Protein AF-A0A1A8FBP4-F1 (afdb_monomer_lite)

pLDDT: mean 74.4, std 13.87, range [39.97, 90.06]

Organism: NCBI:txid1143690

Sequence (64 aa):
FQLGMGDMAHVYIAIFVEAHAVKKIAIYTFPLFIRVKMTPEQILLLNIEYHRTFKHIKNAKHLK

Secondary structure (DSSP, 8-state):
----TTPPEEEEEEEEEEEE-TTSS-EEEEEEEEEEEE-HHHHHHHHHHHHHHHHHHHHHHTT-

Radius of gyration: 17.14 Å; chains: 1; bounding box: 32×29×44 Å

Foldseek 3Di:
DDQPQPDWDKDKDWDFDFDDDPPDPDTDTDIDIDIDTHGPVRVVVVVVVVVVVVVVVVVVVVVD

Structure (mmCIF, N/CA/C/O backbone):
data_AF-A0A1A8FBP4-F1
#
_entry.id   AF-A0A1A8FBP4-F1
#
loop_
_atom_site.group_PDB
_atom_site.id
_atom_site.type_symbol
_atom_site.label_atom_id
_atom_site.label_alt_id
_atom_site.label_comp_id
_atom_site.label_asym_id
_atom_site.label_entity_id
_atom_site.label_seq_id
_atom_site.pdbx_PDB_ins_code
_atom_site.Cartn_x
_atom_site.Cartn_y
_atom_site.Cartn_z
_atom_site.occupancy
_atom_site.B_iso_or_equiv
_atom_site.auth_seq_id
_atom_site.auth_comp_id
_atom_site.auth_asym_id
_atom_site.auth_atom_id
_atom_site.pdbx_PDB_model_num
ATOM 1 N N . PHE A 1 1 ? 5.260 -11.352 -12.670 1.00 45.56 1 PHE A N 1
ATOM 2 C CA . PHE A 1 1 ? 4.725 -10.062 -13.141 1.00 45.56 1 PHE A CA 1
ATOM 3 C C . PHE A 1 1 ? 5.886 -9.223 -13.633 1.00 45.56 1 PHE A C 1
ATOM 5 O O . PHE A 1 1 ? 6.681 -8.766 -12.823 1.00 45.56 1 PHE A O 1
ATOM 12 N N . GLN A 1 2 ? 6.042 -9.116 -14.950 1.00 39.97 2 GLN A N 1
ATOM 13 C CA . GLN A 1 2 ? 7.059 -8.272 -15.565 1.00 39.97 2 GLN A CA 1
ATOM 14 C C . GLN A 1 2 ? 6.437 -6.878 -15.694 1.00 39.97 2 GLN A C 1
ATOM 16 O O . GLN A 1 2 ? 5.587 -6.657 -16.550 1.00 39.97 2 GLN A O 1
ATOM 21 N N . LEU A 1 3 ? 6.759 -5.978 -14.762 1.00 53.78 3 LEU A N 1
ATOM 22 C CA . LEU A 1 3 ? 6.446 -4.558 -14.920 1.00 53.78 3 LEU A CA 1
ATOM 23 C C . LEU A 1 3 ? 7.259 -4.078 -16.124 1.00 53.78 3 LEU A C 1
ATOM 25 O O . LEU A 1 3 ? 8.486 -4.164 -16.099 1.00 53.78 3 LEU A O 1
ATOM 29 N N . GLY A 1 4 ? 6.581 -3.670 -17.198 1.00 54.31 4 GLY A N 1
ATOM 30 C CA . GLY A 1 4 ? 7.240 -3.114 -18.376 1.00 54.31 4 GLY A CA 1
ATOM 31 C C . GLY A 1 4 ? 8.124 -1.947 -17.950 1.00 54.31 4 GLY A C 1
ATOM 32 O O . GLY A 1 4 ? 7.638 -0.996 -17.339 1.00 54.31 4 GLY A O 1
ATOM 33 N N . MET A 1 5 ? 9.428 -2.046 -18.213 1.00 51.56 5 MET A N 1
ATOM 34 C CA . MET A 1 5 ? 10.361 -0.951 -17.962 1.00 51.56 5 MET A CA 1
ATOM 35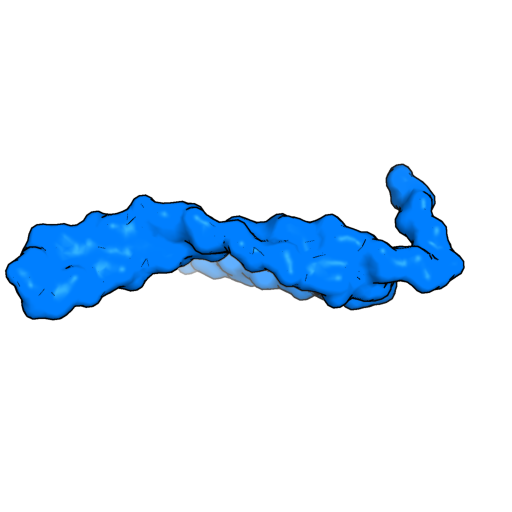 C C . MET A 1 5 ? 9.999 0.194 -18.911 1.00 51.56 5 MET A C 1
ATOM 37 O O . MET A 1 5 ? 10.264 0.107 -20.106 1.00 51.56 5 MET A O 1
ATOM 41 N N . GLY A 1 6 ? 9.332 1.221 -18.384 1.00 57.06 6 GLY A N 1
ATOM 42 C CA . GLY A 1 6 ? 8.963 2.431 -19.126 1.00 57.06 6 GLY A CA 1
ATOM 43 C C . GLY A 1 6 ? 7.564 2.971 -18.825 1.00 57.06 6 GLY A C 1
ATOM 44 O O . GLY A 1 6 ? 7.374 4.185 -18.857 1.00 57.06 6 GLY A O 1
ATOM 45 N N . ASP A 1 7 ? 6.607 2.115 -18.457 1.00 70.38 7 ASP A N 1
ATOM 46 C CA . ASP A 1 7 ? 5.218 2.548 -18.282 1.00 70.38 7 ASP A CA 1
ATOM 47 C C . ASP A 1 7 ? 4.899 2.871 -16.819 1.00 70.38 7 ASP A C 1
ATOM 49 O O . ASP A 1 7 ? 5.093 2.064 -15.906 1.00 70.38 7 ASP A O 1
ATOM 53 N N . MET A 1 8 ? 4.379 4.079 -16.586 1.00 79.00 8 MET A N 1
ATOM 54 C CA . MET A 1 8 ? 3.869 4.470 -15.275 1.00 79.00 8 MET A CA 1
ATOM 55 C C . MET A 1 8 ? 2.652 3.623 -14.904 1.00 79.00 8 MET A C 1
ATOM 57 O O . MET A 1 8 ? 1.653 3.590 -15.623 1.00 79.00 8 MET A O 1
ATOM 61 N N . ALA A 1 9 ? 2.701 3.002 -13.731 1.00 82.75 9 ALA A N 1
ATOM 62 C CA . ALA A 1 9 ? 1.598 2.238 -13.179 1.00 82.75 9 ALA A CA 1
ATOM 63 C C . ALA A 1 9 ? 0.752 3.097 -12.230 1.00 82.75 9 ALA A C 1
ATOM 65 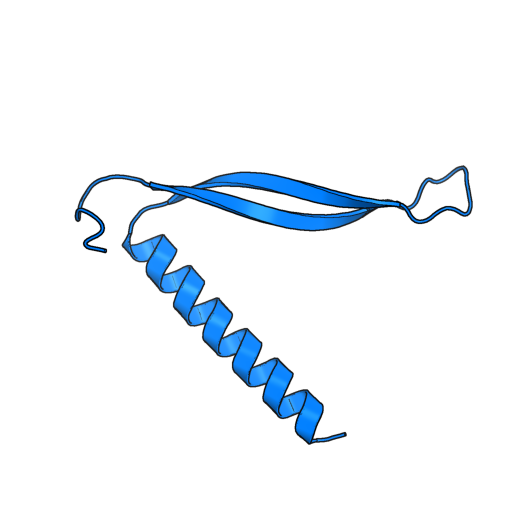O O . ALA A 1 9 ? 1.236 4.001 -11.544 1.00 82.75 9 ALA A O 1
ATOM 66 N N . HIS A 1 10 ? -0.544 2.797 -12.181 1.00 83.62 10 HIS A N 1
ATOM 67 C CA . HIS A 1 10 ? -1.450 3.369 -11.196 1.00 83.62 10 HIS A CA 1
ATOM 68 C C . HIS A 1 10 ? -1.481 2.499 -9.943 1.00 83.62 10 HIS A C 1
ATOM 70 O O . HIS A 1 10 ? -1.933 1.358 -9.987 1.00 83.62 10 HIS A O 1
ATOM 76 N N . VAL A 1 11 ? -1.038 3.064 -8.826 1.00 83.25 11 VAL A N 1
ATOM 77 C CA . VAL A 1 11 ? -1.035 2.425 -7.511 1.00 83.25 11 VAL A CA 1
ATOM 78 C C . VAL A 1 11 ? -2.169 3.008 -6.678 1.00 83.25 11 VAL A C 1
ATOM 80 O O . VAL A 1 11 ? -2.343 4.226 -6.625 1.00 83.25 11 VAL A O 1
ATOM 83 N N . TYR A 1 12 ? -2.938 2.140 -6.026 1.00 83.31 12 TYR A N 1
ATOM 84 C CA . TYR A 1 12 ? -3.998 2.526 -5.101 1.00 83.31 12 TYR A CA 1
ATOM 85 C C . TYR A 1 12 ? -3.533 2.252 -3.673 1.00 83.31 12 TYR A C 1
ATOM 87 O O . TYR A 1 12 ? -3.247 1.110 -3.320 1.00 83.31 12 TYR A O 1
ATOM 95 N N . ILE A 1 13 ? -3.444 3.303 -2.863 1.00 82.81 13 ILE A N 1
ATOM 96 C CA . ILE A 1 13 ? -3.043 3.236 -1.457 1.00 82.81 13 ILE A CA 1
ATOM 97 C C . ILE A 1 13 ? -4.292 3.452 -0.605 1.00 82.81 13 ILE A C 1
ATOM 99 O O . ILE A 1 13 ? -4.990 4.448 -0.784 1.00 82.81 13 ILE A O 1
ATOM 103 N N . ALA A 1 14 ? -4.570 2.528 0.314 1.00 81.69 14 ALA A N 1
ATOM 104 C CA . ALA A 1 14 ? -5.635 2.670 1.300 1.00 81.69 14 ALA A CA 1
ATOM 105 C C . ALA A 1 14 ? -5.048 3.154 2.632 1.00 81.69 14 ALA A C 1
ATOM 107 O O . ALA A 1 14 ? -4.141 2.525 3.175 1.00 81.69 14 ALA A O 1
ATOM 108 N N . ILE A 1 15 ? -5.572 4.259 3.158 1.00 78.50 15 ILE A N 1
ATOM 109 C CA . ILE A 1 15 ? -5.197 4.820 4.458 1.00 78.50 15 ILE A CA 1
ATOM 110 C C . ILE A 1 15 ? -6.448 4.838 5.330 1.00 78.50 15 ILE A C 1
ATOM 112 O O . ILE A 1 15 ? -7.468 5.392 4.931 1.00 78.50 15 ILE A O 1
ATOM 116 N N . PHE A 1 16 ? -6.383 4.247 6.520 1.00 72.81 16 PHE A N 1
ATOM 117 C CA . PHE A 1 16 ? -7.448 4.396 7.508 1.00 72.81 16 PHE A CA 1
ATOM 118 C C . PHE A 1 16 ? -7.251 5.723 8.230 1.00 72.81 16 PHE A C 1
ATOM 120 O O . PHE A 1 16 ? -6.238 5.921 8.899 1.00 72.81 16 PHE A O 1
ATOM 127 N N . VAL A 1 17 ? -8.196 6.641 8.049 1.00 71.00 17 VAL A N 1
ATOM 128 C CA . VAL A 1 17 ? -8.173 7.950 8.703 1.00 71.00 17 VAL A CA 1
ATOM 129 C C . VAL A 1 17 ? -9.183 7.932 9.842 1.00 71.00 17 VAL A C 1
ATOM 131 O O . VAL A 1 17 ? -10.326 7.515 9.653 1.00 71.00 17 VAL A O 1
ATOM 134 N N . GLU A 1 18 ? -8.758 8.391 11.016 1.00 64.88 18 GLU A N 1
ATOM 135 C CA . GLU A 1 18 ? -9.647 8.682 12.138 1.00 64.88 18 GLU A CA 1
ATOM 136 C C . GLU A 1 18 ? -10.016 10.165 12.090 1.00 64.88 18 GLU A C 1
ATOM 138 O O . 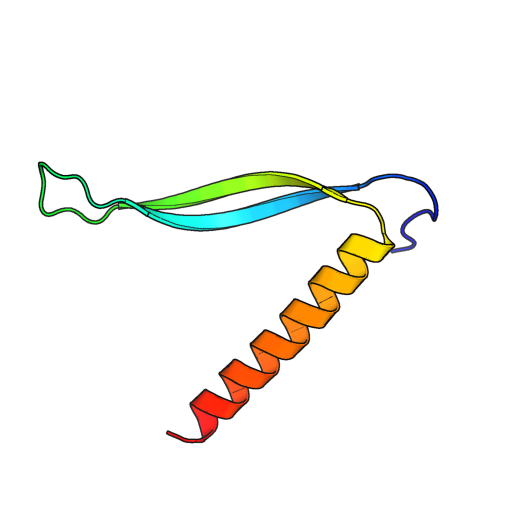GLU A 1 18 ? -9.179 11.044 12.302 1.00 64.88 18 GLU A O 1
ATOM 143 N N . ALA A 1 19 ? -11.273 10.459 11.762 1.00 64.81 19 ALA A N 1
ATOM 144 C CA . ALA A 1 19 ? -11.774 11.825 11.781 1.00 64.81 19 ALA A CA 1
ATOM 145 C C . ALA A 1 19 ? -12.426 12.123 13.136 1.00 64.81 19 ALA A C 1
ATOM 147 O O . ALA A 1 19 ? -13.464 11.552 13.481 1.00 64.81 19 ALA A O 1
ATOM 148 N N . HIS A 1 20 ? -11.841 13.059 13.883 1.00 60.38 20 HIS A N 1
ATOM 149 C CA . HIS A 1 20 ? -12.446 13.597 15.097 1.00 60.38 20 HIS A CA 1
ATOM 150 C C . HIS A 1 20 ? -13.462 14.679 14.718 1.00 60.38 20 HIS A C 1
ATOM 152 O O . HIS A 1 20 ? -13.104 15.798 14.349 1.00 60.38 20 HIS A O 1
ATOM 158 N N . ALA A 1 21 ? -14.753 14.354 14.789 1.00 56.53 21 ALA A N 1
ATOM 159 C CA . ALA A 1 21 ? -15.799 15.340 14.565 1.00 56.53 21 ALA A CA 1
ATOM 160 C C . ALA A 1 21 ? -15.864 16.307 15.760 1.00 56.53 21 ALA A C 1
ATOM 162 O O . ALA A 1 21 ? -16.317 15.940 16.839 1.00 56.53 21 ALA A O 1
ATOM 163 N N . VAL A 1 22 ? -15.485 17.573 15.552 1.00 56.91 22 VAL A N 1
ATOM 164 C CA . VAL A 1 22 ? -15.418 18.640 16.582 1.00 56.91 22 VAL A CA 1
ATOM 165 C C . VAL A 1 22 ? -16.739 18.838 17.360 1.00 56.91 22 VAL A C 1
ATOM 167 O O . VAL A 1 22 ? -16.746 19.426 18.435 1.00 56.91 22 VAL A O 1
ATOM 170 N N . LYS A 1 23 ? -17.872 18.322 16.856 1.00 55.62 23 LYS A N 1
ATOM 171 C CA . LYS A 1 23 ? -19.202 18.432 17.484 1.00 55.62 23 LYS A CA 1
ATOM 172 C C . LYS A 1 23 ? -19.791 17.137 18.058 1.00 55.62 23 LYS A C 1
ATOM 174 O O . LYS A 1 23 ? -20.854 17.206 18.668 1.00 55.62 23 LYS A O 1
ATOM 179 N N . LYS A 1 24 ? -19.173 15.966 17.879 1.00 48.44 24 LYS A N 1
ATOM 180 C CA . LYS A 1 24 ? -19.692 14.699 18.426 1.00 48.44 24 LYS A CA 1
ATOM 181 C C . LYS A 1 24 ? -18.539 13.839 18.925 1.00 48.44 24 LYS A C 1
ATOM 183 O O . LYS A 1 24 ? -17.566 13.653 18.208 1.00 4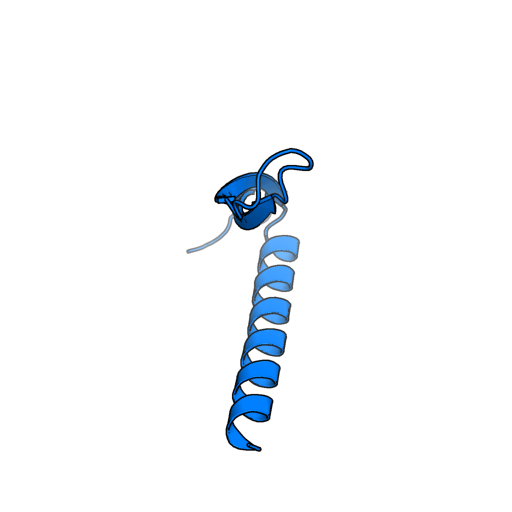8.44 24 LYS A O 1
ATOM 188 N N . ILE A 1 25 ? -18.692 13.279 20.126 1.00 57.16 25 ILE A N 1
ATOM 189 C CA . ILE A 1 25 ? -17.829 12.236 20.704 1.00 57.16 25 ILE A CA 1
ATOM 190 C C . ILE A 1 25 ? -18.023 10.955 19.872 1.00 57.16 25 ILE A C 1
ATOM 192 O O . ILE A 1 25 ? -18.700 10.020 20.280 1.00 57.16 25 ILE A O 1
ATOM 196 N N . ALA A 1 26 ? -17.550 10.961 18.633 1.00 55.91 26 ALA A N 1
ATOM 197 C CA . ALA A 1 26 ? -17.662 9.854 17.703 1.00 55.91 26 ALA A CA 1
ATOM 198 C C . ALA A 1 26 ? -16.408 9.850 16.833 1.00 55.91 26 ALA A C 1
ATOM 200 O O . ALA A 1 26 ? -16.134 10.814 16.114 1.00 55.91 26 ALA A O 1
ATOM 201 N N . ILE A 1 27 ? -15.640 8.771 16.952 1.00 59.78 27 ILE A N 1
ATOM 202 C CA . ILE A 1 27 ? -14.479 8.494 16.114 1.00 59.78 27 ILE A CA 1
ATOM 203 C C . ILE A 1 27 ? -15.004 7.705 14.920 1.00 59.78 27 ILE A C 1
ATOM 205 O O . ILE A 1 27 ? -15.555 6.617 15.089 1.00 59.78 27 ILE A O 1
ATOM 209 N N . TYR A 1 28 ? -14.869 8.272 13.724 1.00 63.06 28 TYR A N 1
ATOM 210 C CA . TYR A 1 28 ? -15.193 7.573 12.487 1.00 63.06 28 TYR A CA 1
ATOM 211 C C . TYR A 1 28 ? -13.896 7.121 11.838 1.00 63.06 28 TYR A C 1
ATOM 213 O O . TYR A 1 28 ? -13.077 7.952 11.443 1.00 63.06 28 TYR A O 1
ATOM 221 N N . THR A 1 29 ? -13.735 5.808 11.716 1.00 70.56 29 THR A N 1
ATOM 222 C CA . THR A 1 29 ? -12.661 5.204 10.934 1.00 70.56 29 THR A CA 1
ATOM 223 C C . THR A 1 29 ? -13.214 4.863 9.560 1.00 70.56 29 THR A C 1
ATOM 225 O O . THR A 1 29 ? -14.145 4.066 9.444 1.00 70.56 29 THR A O 1
ATOM 228 N N . PHE A 1 30 ? -12.657 5.456 8.508 1.00 77.00 30 PHE A N 1
ATOM 229 C CA . PHE A 1 30 ? -13.015 5.102 7.136 1.00 77.00 30 PHE A CA 1
ATOM 230 C C . PHE A 1 30 ? -11.764 4.962 6.262 1.00 77.00 30 PHE A C 1
ATOM 232 O O . PHE A 1 30 ? -10.759 5.639 6.505 1.00 77.00 30 PHE A O 1
ATOM 239 N N . PRO A 1 31 ? -11.794 4.068 5.257 1.00 76.31 31 PRO A N 1
ATOM 240 C CA . PRO A 1 31 ? -10.695 3.934 4.317 1.00 76.31 31 PRO A CA 1
ATOM 241 C C . PRO A 1 31 ? -10.719 5.094 3.315 1.00 76.31 31 PRO A C 1
ATOM 243 O O . PRO A 1 31 ? -11.709 5.319 2.619 1.00 76.31 31 PRO A O 1
ATOM 246 N N . LEU A 1 32 ? -9.607 5.813 3.214 1.00 82.00 32 LEU A N 1
ATOM 247 C CA . LEU A 1 32 ? -9.328 6.773 2.157 1.00 82.00 32 LEU A CA 1
ATOM 248 C C . LEU A 1 32 ? -8.457 6.097 1.094 1.00 82.00 32 LEU A C 1
ATOM 250 O O . LEU A 1 32 ? -7.359 5.629 1.396 1.00 82.00 32 LEU A O 1
ATOM 254 N N . PHE A 1 33 ? -8.932 6.064 -0.150 1.00 81.69 33 PHE A N 1
ATOM 255 C CA . PHE A 1 33 ? -8.185 5.511 -1.278 1.00 81.69 33 PHE A CA 1
ATOM 256 C C . PHE A 1 33 ? -7.524 6.630 -2.082 1.00 81.69 33 PHE A C 1
ATOM 258 O O . PHE A 1 33 ? -8.202 7.506 -2.617 1.00 81.69 33 PHE A O 1
ATOM 265 N N . ILE A 1 34 ? -6.200 6.582 -2.199 1.00 85.88 34 ILE A N 1
ATOM 266 C CA . ILE A 1 34 ? -5.403 7.539 -2.965 1.00 85.88 34 ILE A CA 1
ATOM 267 C C . ILE A 1 34 ? -4.832 6.823 -4.184 1.00 85.88 34 ILE A C 1
ATOM 269 O O . ILE A 1 34 ? -4.182 5.786 -4.059 1.00 85.88 34 ILE A O 1
ATOM 273 N N . ARG A 1 35 ? -5.060 7.388 -5.371 1.00 87.44 35 ARG A N 1
ATOM 274 C CA . ARG A 1 35 ? -4.481 6.903 -6.626 1.00 87.44 35 ARG A CA 1
ATOM 275 C C . ARG A 1 35 ? -3.223 7.701 -6.944 1.00 87.44 35 ARG A C 1
ATOM 277 O O . ARG A 1 35 ? -3.298 8.912 -7.129 1.00 87.44 35 ARG A O 1
ATOM 284 N N . VAL A 1 36 ? -2.093 7.018 -7.079 1.00 87.94 36 VAL A N 1
ATOM 285 C CA . VAL A 1 36 ? -0.797 7.624 -7.407 1.00 87.94 36 VAL A CA 1
ATOM 286 C C . VAL A 1 36 ? -0.267 7.006 -8.699 1.00 87.94 36 VAL A C 1
ATOM 288 O O . VAL A 1 36 ? -0.418 5.808 -8.924 1.00 87.94 36 VAL A O 1
ATOM 291 N N . LYS A 1 37 ? 0.317 7.820 -9.583 1.00 90.06 37 LYS A N 1
ATOM 292 C CA . LYS A 1 37 ? 1.102 7.317 -10.719 1.00 90.06 37 LYS A CA 1
ATOM 293 C C . LYS A 1 37 ? 2.540 7.125 -10.253 1.00 90.06 37 LYS A C 1
ATOM 295 O O . LYS A 1 37 ? 3.112 8.063 -9.707 1.00 90.06 37 LYS A O 1
ATOM 300 N N . MET A 1 38 ? 3.095 5.937 -10.451 1.00 87.19 38 MET A N 1
ATOM 301 C CA . MET A 1 38 ? 4.456 5.600 -10.039 1.00 87.19 38 MET A CA 1
ATOM 302 C C . MET A 1 38 ? 5.179 4.823 -11.135 1.00 87.19 38 MET A C 1
ATOM 304 O O . MET A 1 38 ? 4.561 4.037 -11.855 1.00 87.19 38 MET A O 1
ATOM 308 N N . THR A 1 39 ? 6.491 5.019 -11.242 1.00 89.62 39 THR A N 1
ATOM 309 C CA . THR A 1 39 ? 7.342 4.174 -12.090 1.00 89.62 39 THR A CA 1
ATOM 310 C C . THR A 1 39 ? 7.585 2.810 -11.427 1.00 89.62 39 THR A C 1
ATOM 312 O O . THR A 1 39 ? 7.431 2.681 -10.204 1.00 89.62 39 THR A O 1
ATOM 315 N N . PRO A 1 40 ? 7.987 1.776 -12.188 1.00 86.00 40 PRO A N 1
ATOM 316 C CA . PRO A 1 40 ? 8.351 0.478 -11.619 1.00 86.00 40 PRO A CA 1
ATOM 317 C C . PRO A 1 40 ? 9.414 0.566 -10.511 1.00 86.00 40 PRO A C 1
ATOM 319 O O . PRO A 1 40 ? 9.304 -0.122 -9.497 1.00 86.00 40 PRO A O 1
ATOM 322 N N . GLU A 1 41 ? 10.404 1.451 -10.654 1.00 87.00 41 GLU A N 1
ATOM 323 C CA . GLU A 1 41 ? 11.466 1.670 -9.665 1.00 87.00 41 GLU A CA 1
ATOM 324 C C . GLU A 1 41 ? 10.905 2.261 -8.368 1.00 87.00 41 GLU A C 1
ATOM 326 O O . GLU A 1 41 ? 11.258 1.817 -7.276 1.00 87.00 41 GLU A O 1
ATOM 331 N N . GLN A 1 42 ? 9.982 3.223 -8.473 1.00 87.06 42 GLN A N 1
ATOM 332 C CA . GLN A 1 42 ? 9.311 3.814 -7.312 1.00 87.06 42 GLN A CA 1
ATOM 333 C C . GLN A 1 42 ? 8.452 2.783 -6.569 1.00 87.06 42 GLN A C 1
ATOM 335 O O . GLN A 1 42 ? 8.447 2.754 -5.338 1.00 87.06 42 GLN A O 1
ATOM 340 N N . ILE A 1 43 ? 7.769 1.899 -7.301 1.00 86.38 43 ILE A N 1
ATOM 341 C CA . ILE A 1 43 ? 6.984 0.801 -6.717 1.00 86.38 43 ILE A CA 1
ATOM 342 C C . ILE A 1 43 ? 7.895 -0.191 -5.990 1.00 86.38 43 ILE A C 1
ATOM 344 O O . ILE A 1 43 ? 7.572 -0.647 -4.890 1.00 86.38 43 ILE A O 1
ATOM 348 N N . LEU A 1 44 ? 9.044 -0.524 -6.581 1.00 87.00 44 LEU A N 1
ATOM 349 C CA . LEU A 1 44 ? 10.018 -1.413 -5.958 1.00 87.00 44 LEU A CA 1
ATOM 350 C C . LEU A 1 44 ? 10.561 -0.817 -4.653 1.00 87.00 44 LEU A C 1
ATOM 352 O O . LEU A 1 44 ? 10.594 -1.509 -3.635 1.00 87.00 44 LEU A O 1
ATOM 356 N N . LEU A 1 45 ? 10.930 0.467 -4.663 1.00 88.31 45 LEU A N 1
ATOM 357 C CA . LEU A 1 45 ? 11.395 1.180 -3.471 1.00 88.31 45 LEU A CA 1
ATOM 358 C C . LEU A 1 45 ? 10.335 1.189 -2.364 1.00 88.31 45 LEU A C 1
ATOM 360 O O . LEU A 1 45 ? 10.654 0.882 -1.215 1.00 88.31 45 LEU A O 1
ATOM 364 N N . LEU A 1 46 ? 9.070 1.453 -2.709 1.00 87.75 46 LEU A N 1
ATOM 365 C CA . LEU A 1 46 ? 7.957 1.420 -1.756 1.00 87.75 46 LEU A CA 1
ATOM 366 C C . LEU A 1 46 ? 7.820 0.045 -1.081 1.00 87.75 46 LEU A C 1
ATOM 368 O O . LEU A 1 46 ? 7.652 -0.034 0.136 1.00 87.75 46 LEU A O 1
ATOM 372 N N . ASN A 1 47 ? 7.937 -1.042 -1.850 1.00 85.38 47 ASN A N 1
ATOM 373 C CA . ASN A 1 47 ? 7.879 -2.405 -1.316 1.00 85.38 47 ASN A CA 1
ATOM 374 C C . ASN A 1 47 ? 9.053 -2.728 -0.378 1.00 85.38 47 ASN A C 1
ATOM 376 O O . ASN A 1 47 ? 8.855 -3.375 0.654 1.00 85.38 47 ASN A O 1
ATOM 380 N N . ILE A 1 48 ? 10.269 -2.285 -0.716 1.00 87.50 48 ILE A N 1
ATOM 381 C CA . ILE A 1 48 ? 11.462 -2.501 0.116 1.00 87.50 48 ILE A CA 1
ATOM 382 C C . ILE A 1 48 ? 11.315 -1.782 1.459 1.00 87.50 48 ILE A C 1
ATOM 384 O O . ILE A 1 48 ? 11.548 -2.389 2.508 1.00 87.50 48 ILE A O 1
ATOM 388 N N . GLU A 1 49 ? 10.902 -0.514 1.438 1.00 87.50 49 GLU A N 1
ATOM 389 C CA . GLU A 1 49 ? 10.694 0.267 2.659 1.00 87.50 49 GLU A CA 1
ATOM 390 C C . GLU A 1 49 ? 9.581 -0.332 3.522 1.00 87.50 49 GLU A C 1
ATOM 392 O O . GLU A 1 49 ? 9.785 -0.553 4.717 1.00 87.50 49 GLU A O 1
ATOM 397 N N . TYR A 1 50 ? 8.456 -0.735 2.920 1.00 84.75 50 TYR A N 1
ATOM 398 C CA . TYR A 1 50 ? 7.395 -1.439 3.642 1.00 84.75 50 TYR A CA 1
ATOM 399 C C . TYR A 1 50 ? 7.912 -2.704 4.345 1.00 84.75 50 TYR A C 1
ATOM 401 O O . TYR A 1 50 ? 7.629 -2.925 5.526 1.00 84.75 50 TYR A O 1
ATOM 409 N N . HIS A 1 51 ? 8.712 -3.523 3.655 1.00 84.94 51 HIS A N 1
ATOM 410 C CA . HIS A 1 51 ? 9.272 -4.742 4.237 1.00 84.94 51 HIS A CA 1
ATOM 411 C C . HIS A 1 51 ? 10.203 -4.446 5.424 1.00 84.94 51 HIS A C 1
ATOM 413 O O . HIS A 1 51 ? 10.145 -5.137 6.448 1.00 84.94 51 HIS A O 1
ATOM 419 N N . ARG A 1 52 ? 11.033 -3.398 5.327 1.00 88.00 52 ARG A N 1
ATOM 420 C CA . ARG A 1 52 ? 11.901 -2.944 6.426 1.00 88.00 52 ARG A CA 1
ATOM 421 C C . ARG A 1 52 ? 11.084 -2.496 7.633 1.00 88.00 52 ARG A C 1
ATOM 423 O O . ARG A 1 52 ? 11.337 -2.976 8.741 1.00 88.00 52 ARG A O 1
ATOM 430 N N . THR A 1 53 ? 10.084 -1.640 7.426 1.00 84.25 53 THR A N 1
ATOM 431 C CA . THR A 1 53 ? 9.198 -1.163 8.496 1.00 84.25 53 THR A CA 1
ATOM 432 C C . THR A 1 53 ? 8.453 -2.322 9.156 1.00 84.25 53 THR A C 1
ATOM 434 O O . THR A 1 53 ? 8.432 -2.417 10.383 1.00 84.25 53 THR A O 1
ATOM 437 N N . PHE A 1 54 ? 7.910 -3.257 8.370 1.00 83.88 54 PHE A N 1
ATOM 438 C CA . PHE A 1 54 ? 7.218 -4.433 8.897 1.00 83.88 54 PHE A CA 1
ATOM 439 C C . PHE A 1 54 ? 8.135 -5.296 9.770 1.00 83.88 54 PHE A C 1
ATOM 441 O O . PHE A 1 54 ? 7.763 -5.674 10.884 1.00 83.88 54 PHE A O 1
ATOM 448 N N . LYS A 1 55 ? 9.361 -5.567 9.303 1.00 88.50 55 LYS A N 1
ATOM 449 C CA . LYS A 1 55 ? 10.360 -6.319 10.072 1.00 88.50 55 LYS A CA 1
ATOM 450 C C . LYS A 1 55 ? 10.708 -5.609 11.382 1.00 88.50 55 LYS A C 1
ATOM 452 O O . LYS A 1 55 ? 10.791 -6.262 12.420 1.00 88.50 55 LYS A O 1
ATOM 457 N N . HIS A 1 56 ? 10.868 -4.286 11.351 1.00 85.88 56 HIS A N 1
ATOM 458 C CA . HIS A 1 56 ? 11.168 -3.494 12.543 1.00 85.88 56 HIS A CA 1
ATOM 459 C C . HIS A 1 56 ? 10.035 -3.562 13.580 1.00 85.88 56 HIS A C 1
ATOM 461 O O . HIS A 1 56 ? 10.286 -3.869 14.744 1.00 85.88 56 HIS A O 1
ATOM 467 N N . ILE A 1 57 ? 8.779 -3.384 13.152 1.00 82.31 57 ILE A N 1
ATOM 468 C CA . ILE A 1 57 ? 7.600 -3.496 14.029 1.00 82.31 57 ILE A CA 1
ATOM 469 C C . ILE A 1 57 ? 7.483 -4.906 14.615 1.00 82.31 57 ILE A C 1
ATOM 471 O O . ILE A 1 57 ? 7.213 -5.058 15.807 1.00 82.31 57 ILE A O 1
ATOM 475 N N . LYS A 1 58 ? 7.685 -5.946 13.795 1.00 82.62 58 LYS A N 1
ATOM 476 C CA . LYS A 1 58 ? 7.634 -7.338 14.255 1.00 82.62 58 LYS A CA 1
ATOM 477 C C . LYS A 1 58 ? 8.670 -7.585 15.351 1.00 82.62 58 LYS A C 1
ATOM 479 O O . LYS A 1 58 ? 8.326 -8.116 16.400 1.00 82.62 58 LYS A O 1
ATOM 484 N N . ASN A 1 59 ? 9.908 -7.148 15.138 1.00 81.38 59 ASN A N 1
ATOM 485 C CA . ASN A 1 59 ? 10.977 -7.310 16.119 1.00 81.38 59 ASN A CA 1
ATOM 486 C C . ASN A 1 59 ? 10.693 -6.539 17.418 1.00 81.38 59 ASN A C 1
ATOM 488 O O . ASN A 1 59 ? 10.903 -7.082 18.496 1.00 81.38 59 ASN A O 1
ATOM 492 N N . ALA A 1 60 ? 10.147 -5.323 17.332 1.00 76.38 60 ALA A N 1
ATOM 493 C CA . ALA A 1 60 ? 9.760 -4.541 18.507 1.00 76.38 60 ALA A CA 1
ATOM 494 C C . ALA A 1 60 ? 8.636 -5.203 19.328 1.00 76.38 60 ALA A C 1
ATOM 496 O O . ALA A 1 60 ? 8.600 -5.063 20.548 1.00 76.38 60 ALA A O 1
ATOM 497 N N . LYS A 1 61 ? 7.729 -5.951 18.682 1.00 71.81 61 LYS A N 1
ATOM 498 C CA . LYS A 1 61 ? 6.667 -6.711 19.367 1.00 71.81 61 LYS A CA 1
ATOM 499 C C . LYS A 1 61 ? 7.171 -7.967 20.081 1.00 71.81 61 LYS A C 1
ATOM 501 O O . LYS A 1 61 ? 6.519 -8.392 21.020 1.00 71.81 61 LYS A O 1
ATOM 506 N N . HIS A 1 62 ? 8.294 -8.544 19.655 1.00 60.94 62 HIS A N 1
ATOM 507 C CA . HIS A 1 62 ? 8.907 -9.710 20.310 1.00 60.94 62 HIS A CA 1
ATOM 508 C C . HIS A 1 62 ? 9.798 -9.344 21.512 1.00 60.94 62 HIS A C 1
ATOM 510 O O . HIS A 1 62 ? 10.321 -10.236 22.169 1.00 60.94 62 HIS A O 1
ATOM 516 N N . LEU A 1 63 ? 9.988 -8.048 21.781 1.00 56.56 63 LEU A N 1
ATOM 517 C CA . LEU A 1 63 ? 10.764 -7.520 22.910 1.00 56.56 63 LEU A CA 1
ATOM 518 C C . LEU A 1 63 ? 9.878 -7.014 24.069 1.00 56.56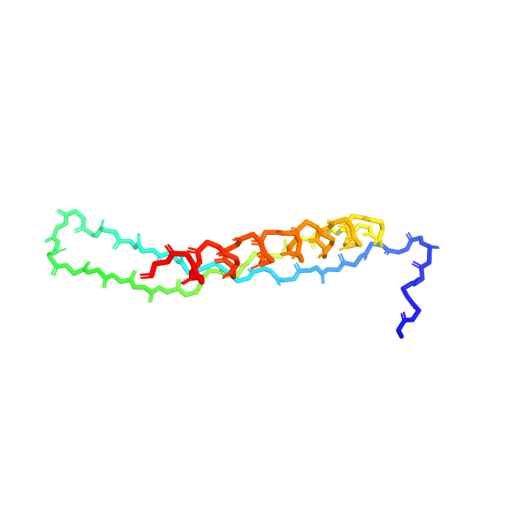 63 LEU A C 1
ATOM 520 O O . LEU A 1 63 ? 10.404 -6.441 25.020 1.00 56.56 63 LEU A O 1
ATOM 524 N N . LYS A 1 64 ? 8.554 -7.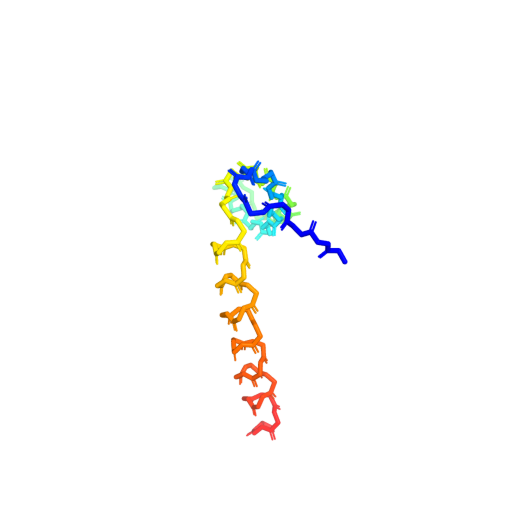194 23.980 1.00 48.69 64 LYS A N 1
ATOM 525 C CA . LYS A 1 64 ? 7.588 -6.971 25.067 1.00 48.69 64 LYS A CA 1
ATOM 526 C C . LYS A 1 64 ? 7.093 -8.309 25.592 1.00 48.69 64 LYS A C 1
ATOM 528 O O . LYS A 1 64 ? 6.808 -8.363 26.804 1.00 48.69 64 LYS A O 1
#